Protein AF-A0A8S2FDU6-F1 (afdb_monomer_lite)

Sequence (170 aa):
DFEQAQKGWLKLIRKLEDAKKLSDEAKEKLTKSEPANRAIQSDSGVSDEQKRKVKETVETLKKESAAQESKFNQLNEDMNNARPEYEKNMTTVLNRTHEFEKNRLEFFKQMFQDYHDSLFRIKPENLEKASTDFKKALESHNSTKDIAWWNSTYGTGSSAGPKFEGTINT

Radius of gyration: 31.82 Å; chains: 1; bounding box: 69×30×93 Å

InterPro domains:
  IPR027267 AH/BAR domain superfamily [G3DSA:1.20.1270.60] (1-157)
  IPR027267 AH/BAR domain superfamily [SSF103657] (2-164)
  IPR031160 F-BAR domain [PS51741] (1-146)

Structure (mmCIF, N/CA/C/O backbone):
data_AF-A0A8S2FDU6-F1
#
_entry.id   AF-A0A8S2FDU6-F1
#
loop_
_atom_site.group_PDB
_atom_site.id
_atom_site.type_symbol
_atom_site.label_atom_id
_atom_site.label_alt_id
_atom_site.label_comp_id
_atom_site.label_asym_id
_atom_site.label_entity_id
_atom_site.label_seq_id
_atom_site.pdbx_PDB_ins_code
_atom_site.Cartn_x
_atom_site.Cartn_y
_atom_site.Cartn_z
_atom_site.occupancy
_atom_site.B_iso_or_equiv
_atom_site.auth_seq_id
_atom_site.auth_comp_id
_atom_site.auth_asym_id
_atom_site.auth_atom_id
_atom_site.pdbx_PDB_model_num
ATOM 1 N N . ASP A 1 1 ? -5.059 -4.855 -15.011 1.00 92.06 1 ASP A N 1
ATOM 2 C CA . ASP A 1 1 ? -4.199 -5.722 -14.168 1.00 92.06 1 ASP A CA 1
ATOM 3 C C . ASP A 1 1 ? -3.870 -5.119 -12.817 1.00 92.06 1 ASP A C 1
ATOM 5 O O . ASP A 1 1 ? -4.233 -5.737 -11.826 1.00 92.06 1 ASP A O 1
ATOM 9 N N . PHE A 1 2 ? -3.292 -3.913 -12.738 1.00 94.50 2 PHE A N 1
ATOM 10 C CA . PHE A 1 2 ? -3.068 -3.246 -11.444 1.00 94.50 2 PHE A CA 1
ATOM 11 C C . PHE A 1 2 ? -4.352 -3.092 -10.623 1.00 94.50 2 PHE A C 1
ATOM 13 O O . PHE A 1 2 ? -4.378 -3.483 -9.464 1.00 94.50 2 PHE A O 1
ATOM 20 N N . GLU A 1 3 ? -5.447 -2.627 -11.237 1.00 95.88 3 GLU A N 1
ATOM 21 C CA . GLU A 1 3 ? -6.762 -2.550 -10.579 1.00 95.88 3 GLU A CA 1
ATOM 22 C C . GLU A 1 3 ? -7.217 -3.883 -9.985 1.00 95.88 3 GLU A C 1
ATOM 24 O O . GLU A 1 3 ? -7.721 -3.920 -8.865 1.00 95.88 3 GLU A O 1
ATOM 29 N N . GLN A 1 4 ? -7.003 -4.984 -10.705 1.00 95.44 4 GLN A N 1
ATOM 30 C CA . GLN A 1 4 ? -7.388 -6.312 -10.246 1.00 95.44 4 GLN A CA 1
ATOM 31 C C . GLN A 1 4 ? -6.481 -6.797 -9.105 1.00 95.44 4 GLN A C 1
ATOM 33 O O . GLN A 1 4 ? -6.993 -7.328 -8.121 1.00 95.44 4 GLN A O 1
ATOM 38 N N . ALA A 1 5 ? -5.168 -6.562 -9.202 1.00 93.75 5 ALA A N 1
ATOM 39 C CA . ALA A 1 5 ? -4.183 -6.917 -8.179 1.00 93.75 5 ALA A CA 1
ATOM 40 C C . ALA A 1 5 ? -4.412 -6.168 -6.851 1.00 93.75 5 ALA A C 1
ATOM 42 O O . ALA A 1 5 ? -4.222 -6.743 -5.781 1.00 93.75 5 ALA A O 1
ATOM 43 N N . GLN A 1 6 ? -4.889 -4.918 -6.904 1.00 95.44 6 GLN A N 1
ATOM 44 C CA . GLN A 1 6 ? -5.171 -4.113 -5.709 1.00 95.44 6 GLN A CA 1
ATOM 45 C C . GLN A 1 6 ? -6.619 -4.194 -5.203 1.00 95.44 6 GLN A C 1
ATOM 47 O O . GLN A 1 6 ? -6.911 -3.730 -4.101 1.00 95.44 6 GLN A O 1
ATOM 52 N N . LYS A 1 7 ? -7.553 -4.784 -5.961 1.00 95.25 7 LYS A N 1
ATOM 53 C CA . LYS A 1 7 ? -8.994 -4.770 -5.640 1.00 95.25 7 LYS A CA 1
ATOM 54 C C . LYS A 1 7 ? -9.314 -5.317 -4.247 1.00 95.25 7 LYS A C 1
ATOM 56 O O . LYS A 1 7 ? -10.112 -4.725 -3.519 1.00 95.25 7 LYS A O 1
ATOM 61 N N . GLY A 1 8 ? -8.718 -6.457 -3.889 1.00 93.69 8 GLY A N 1
ATOM 62 C CA . GLY A 1 8 ? -8.917 -7.091 -2.580 1.00 93.69 8 GLY A CA 1
ATOM 63 C C . GLY A 1 8 ? -8.376 -6.229 -1.440 1.00 93.69 8 GLY A C 1
ATOM 64 O O . GLY A 1 8 ? -9.073 -6.005 -0.452 1.00 93.69 8 GLY A O 1
ATOM 65 N N . TRP A 1 9 ? -7.182 -5.672 -1.639 1.00 95.69 9 TRP A N 1
ATOM 66 C CA . TRP A 1 9 ? -6.516 -4.774 -0.700 1.00 95.69 9 TRP A CA 1
ATOM 67 C C . TRP A 1 9 ? -7.327 -3.501 -0.432 1.00 95.69 9 TRP A C 1
ATOM 69 O O . TRP A 1 9 ? -7.637 -3.192 0.715 1.00 95.69 9 TRP A O 1
ATOM 79 N N . LEU A 1 10 ? -7.794 -2.822 -1.486 1.00 95.25 10 LEU A N 1
ATOM 80 C CA . LEU A 1 10 ? -8.637 -1.625 -1.362 1.00 95.25 10 LEU A CA 1
ATOM 81 C C . LEU A 1 10 ? -9.955 -1.904 -0.627 1.00 95.25 10 LEU A C 1
ATOM 83 O O . LEU A 1 10 ? -10.458 -1.049 0.101 1.00 95.25 10 LEU A O 1
ATOM 87 N N . LYS A 1 11 ? -10.531 -3.100 -0.798 1.00 96.06 11 LYS A N 1
ATOM 88 C CA . LYS A 1 11 ? -11.741 -3.498 -0.068 1.00 96.06 11 LYS A CA 1
ATOM 89 C C . LYS A 1 11 ? -11.472 -3.667 1.430 1.00 96.06 11 LYS A C 1
ATOM 91 O O . LYS A 1 11 ? -12.347 -3.331 2.224 1.00 96.06 11 LYS A O 1
ATOM 96 N N . LEU A 1 12 ? -10.306 -4.193 1.810 1.00 94.50 12 LEU A N 1
ATOM 97 C CA . LEU A 1 12 ? -9.900 -4.312 3.213 1.00 94.50 12 LEU A CA 1
ATOM 98 C C . LEU A 1 12 ? -9.615 -2.942 3.833 1.00 94.50 12 LEU A C 1
ATOM 100 O O . LEU A 1 12 ? -10.130 -2.678 4.914 1.00 94.50 12 LEU A O 1
ATOM 104 N N . ILE A 1 13 ? -8.914 -2.055 3.117 1.00 94.81 13 ILE A N 1
ATOM 105 C CA . ILE A 1 13 ? -8.663 -0.674 3.566 1.00 94.81 13 ILE A CA 1
ATOM 106 C C . ILE A 1 13 ? -9.976 0.035 3.903 1.00 94.81 13 ILE A C 1
ATOM 108 O O . ILE A 1 13 ? -10.134 0.510 5.021 1.00 94.81 13 ILE A O 1
ATOM 112 N N . ARG A 1 14 ? -10.956 0.028 2.989 1.00 96.06 14 ARG A N 1
ATOM 113 C CA . ARG A 1 14 ? -12.251 0.693 3.225 1.00 96.06 14 ARG A CA 1
ATOM 114 C C . ARG A 1 14 ? -12.966 0.154 4.464 1.00 96.06 14 ARG A C 1
ATOM 116 O O . ARG A 1 14 ? -13.487 0.917 5.265 1.00 96.06 14 ARG A O 1
ATOM 123 N N . LYS A 1 15 ? -12.958 -1.171 4.655 1.00 96.38 15 LYS A N 1
ATOM 124 C CA . LYS A 1 15 ? -13.544 -1.793 5.853 1.00 96.38 15 LYS A CA 1
ATOM 125 C C . LYS A 1 15 ? -12.826 -1.372 7.133 1.00 96.38 15 LYS A C 1
ATOM 127 O O . LYS A 1 15 ? -13.484 -1.188 8.153 1.00 96.38 15 LYS A O 1
ATOM 132 N N . LEU A 1 16 ? -11.498 -1.277 7.092 1.00 96.12 16 LEU A N 1
ATOM 133 C CA . LEU A 1 16 ? -10.693 -0.853 8.230 1.00 96.12 16 LEU A CA 1
ATOM 134 C C . LEU A 1 16 ? -10.954 0.616 8.577 1.00 96.12 16 LEU A C 1
ATOM 136 O O . LEU A 1 16 ? -11.122 0.933 9.749 1.00 96.12 16 LEU A O 1
ATOM 140 N N . GLU A 1 17 ? -11.036 1.491 7.573 1.00 95.44 17 GLU A N 1
ATOM 141 C CA . GLU A 1 17 ? -11.378 2.910 7.738 1.00 95.44 17 GLU A CA 1
ATOM 142 C C . GLU A 1 17 ? -12.768 3.083 8.366 1.00 95.44 17 GLU A C 1
ATOM 144 O O . GLU A 1 17 ? -12.914 3.815 9.347 1.00 95.44 17 GLU A O 1
ATOM 149 N N . ASP A 1 18 ? -13.767 2.344 7.873 1.00 96.75 18 ASP A N 1
ATOM 150 C CA . ASP A 1 18 ? -15.115 2.337 8.448 1.00 96.75 18 ASP A CA 1
ATOM 151 C C . ASP A 1 18 ? -15.107 1.845 9.905 1.00 96.75 18 ASP A C 1
ATOM 153 O O . ASP A 1 18 ? -15.745 2.439 10.776 1.00 96.75 18 ASP A O 1
ATOM 157 N N . ALA A 1 19 ? -14.373 0.767 10.200 1.00 96.12 19 ALA A N 1
ATOM 158 C CA . ALA A 1 19 ? -14.271 0.227 11.555 1.00 96.12 19 ALA A CA 1
ATOM 159 C C . ALA A 1 19 ? -13.532 1.173 12.511 1.00 96.12 19 ALA A C 1
ATOM 161 O O . ALA A 1 19 ? -13.941 1.304 13.664 1.00 96.12 19 ALA A O 1
ATOM 162 N N . LYS A 1 20 ? -12.492 1.866 12.031 1.00 96.25 20 LYS A N 1
ATOM 163 C CA . LYS A 1 20 ? -11.776 2.895 12.793 1.00 96.25 20 LYS A CA 1
ATOM 164 C C . LYS A 1 20 ? -12.726 4.021 13.180 1.00 96.25 20 LYS A C 1
ATOM 166 O O . LYS A 1 20 ? -12.846 4.334 14.358 1.00 96.25 20 LYS A O 1
ATOM 171 N N . LYS A 1 21 ? -13.472 4.549 12.205 1.00 96.94 21 LYS A N 1
ATOM 172 C CA . LYS A 1 21 ? -14.465 5.601 12.437 1.00 96.94 21 LYS A CA 1
ATOM 173 C C . LYS A 1 21 ? -15.505 5.185 13.482 1.00 96.94 21 LYS A C 1
ATOM 175 O O . LYS A 1 21 ? -15.767 5.940 14.410 1.00 96.94 21 LYS A O 1
ATOM 180 N N . LEU A 1 22 ? -16.070 3.982 13.361 1.00 96.94 22 LEU A N 1
ATOM 181 C CA . LEU A 1 22 ? -17.055 3.472 14.324 1.00 96.94 22 LEU A CA 1
ATOM 182 C C . LEU A 1 22 ? -16.465 3.276 15.727 1.00 96.94 22 LEU A C 1
ATOM 184 O O . LEU A 1 22 ? -17.137 3.557 16.718 1.00 96.94 22 LEU A O 1
ATOM 188 N N . SER A 1 23 ? -15.219 2.804 15.818 1.00 96.94 23 SER A N 1
ATOM 189 C CA . SER A 1 23 ? -14.490 2.698 17.084 1.00 96.94 23 SER A CA 1
ATOM 190 C C . SER A 1 23 ? -14.299 4.075 17.728 1.00 96.94 23 SER A C 1
ATOM 192 O O . SER A 1 23 ? -14.601 4.241 18.909 1.00 96.94 23 SER A O 1
ATOM 194 N N . ASP A 1 24 ? -13.856 5.070 16.959 1.00 95.38 24 ASP A N 1
ATOM 195 C CA . ASP A 1 24 ? -13.628 6.433 17.449 1.00 95.38 24 ASP A CA 1
ATOM 196 C C . ASP A 1 24 ? -14.941 7.096 17.906 1.00 95.38 24 ASP A C 1
ATOM 198 O O . ASP A 1 24 ? -15.004 7.655 19.002 1.00 95.38 24 ASP A O 1
ATOM 202 N N . GLU A 1 25 ? -16.025 6.948 17.138 1.00 97.31 25 GLU A N 1
ATOM 203 C CA . GLU A 1 25 ? -17.360 7.437 17.512 1.00 97.31 25 GLU A CA 1
ATOM 204 C C . GLU A 1 25 ? -17.887 6.778 18.799 1.00 97.31 25 GLU A C 1
ATOM 206 O O . GLU A 1 25 ? -18.490 7.447 19.645 1.00 97.31 25 GLU A O 1
ATOM 211 N N . ALA A 1 26 ? -17.678 5.469 18.974 1.00 96.25 26 ALA A N 1
ATOM 212 C CA . ALA A 1 26 ? -18.099 4.753 20.177 1.00 96.25 26 ALA A CA 1
ATOM 213 C C . ALA A 1 26 ? -17.300 5.199 21.414 1.00 96.25 26 ALA A C 1
ATOM 215 O O . ALA A 1 26 ? -17.890 5.432 22.475 1.00 96.25 26 ALA A O 1
ATOM 216 N N . LYS A 1 27 ? -15.982 5.394 21.263 1.00 95.88 27 LYS A N 1
ATOM 217 C CA . LYS A 1 27 ? -15.112 5.949 22.309 1.00 95.88 27 LYS A CA 1
ATOM 218 C C . LYS A 1 27 ? -15.547 7.361 22.694 1.00 95.88 27 LYS A C 1
ATOM 220 O O . LYS A 1 27 ? -15.730 7.637 23.876 1.00 95.88 27 LYS A O 1
ATOM 225 N N . GLU A 1 28 ? -15.813 8.229 21.719 1.00 96.44 28 GLU A N 1
ATOM 226 C CA . GLU A 1 28 ? -16.260 9.603 21.970 1.00 96.44 28 GLU A CA 1
ATOM 227 C C . GLU A 1 28 ? -17.601 9.648 22.724 1.00 96.44 28 GLU A C 1
ATOM 229 O O . GLU A 1 28 ? -17.746 10.392 23.700 1.00 96.44 28 GLU A O 1
ATOM 234 N N . LYS A 1 29 ? -18.584 8.828 22.319 1.00 95.75 29 LYS A N 1
ATOM 235 C CA . LYS A 1 29 ? -19.871 8.703 23.030 1.00 95.75 29 LYS A CA 1
ATOM 236 C C . LYS A 1 29 ? -19.674 8.254 24.475 1.00 95.75 29 LYS A C 1
ATOM 238 O O . LYS A 1 29 ? -20.278 8.835 25.380 1.00 95.75 29 LYS A O 1
ATOM 243 N N . LEU A 1 30 ? -18.826 7.248 24.697 1.00 95.19 30 LEU A N 1
ATOM 244 C CA . LEU A 1 30 ? -18.513 6.761 26.034 1.00 95.19 30 LEU A CA 1
ATOM 245 C C . LEU A 1 30 ? -17.887 7.875 26.883 1.00 95.19 30 LEU A C 1
ATOM 247 O O . LEU A 1 30 ? -18.431 8.192 27.942 1.00 95.19 30 LEU A O 1
ATOM 251 N N . THR A 1 31 ? -16.836 8.533 26.389 1.00 95.38 31 THR A N 1
ATOM 252 C CA . THR A 1 31 ? -16.152 9.637 27.080 1.00 95.38 31 THR A CA 1
ATOM 253 C C . THR A 1 31 ? -17.107 10.772 27.449 1.00 95.38 31 THR A C 1
ATOM 255 O O . THR A 1 31 ? -17.020 11.301 28.554 1.00 95.38 31 THR A O 1
ATOM 258 N N . LYS A 1 32 ? -18.062 11.126 26.579 1.00 94.38 32 LYS A N 1
ATOM 259 C CA . LYS A 1 32 ? -19.081 12.150 26.880 1.00 94.38 32 LYS A CA 1
ATOM 260 C C . LYS A 1 32 ? -20.095 11.701 27.938 1.00 94.38 32 LYS A C 1
ATOM 262 O O . LYS A 1 32 ? -20.583 12.527 28.706 1.00 94.38 32 LYS A O 1
ATOM 267 N N . SER A 1 33 ? -20.420 10.410 27.990 1.00 92.38 33 SER A N 1
ATOM 268 C CA . SER A 1 33 ? -21.412 9.863 28.927 1.00 92.38 33 SER A CA 1
ATOM 269 C C . SER A 1 33 ? -20.883 9.682 30.356 1.00 92.38 33 SER A C 1
ATOM 271 O O . SER A 1 33 ? -21.652 9.761 31.316 1.00 92.38 33 SER A O 1
ATOM 273 N N . GLU A 1 34 ? -19.574 9.475 30.529 1.00 91.69 34 GLU A N 1
ATOM 274 C CA . GLU A 1 34 ? -18.980 9.187 31.838 1.00 91.69 34 GLU A CA 1
ATOM 275 C C . GLU A 1 34 ? -19.081 10.349 32.846 1.00 91.69 34 GLU A C 1
ATOM 277 O O . GLU A 1 34 ? -19.483 10.087 33.986 1.00 91.69 34 GLU A O 1
ATOM 282 N N . PRO A 1 35 ? -18.793 11.620 32.489 1.00 93.19 35 PRO A N 1
ATOM 283 C CA . PRO A 1 35 ? -18.996 12.755 33.389 1.00 93.19 35 PRO A CA 1
ATOM 284 C C . PRO A 1 35 ? -20.464 12.945 33.781 1.00 93.19 35 PRO A C 1
ATOM 286 O O . PRO A 1 35 ? -20.758 13.166 34.954 1.00 93.19 35 PRO A O 1
ATOM 289 N N . ALA A 1 36 ? -21.388 12.799 32.823 1.00 89.75 36 ALA A N 1
ATOM 290 C CA . ALA A 1 36 ? -22.825 12.908 33.074 1.00 89.75 36 ALA A CA 1
ATOM 291 C C . ALA A 1 36 ? -23.315 11.817 34.039 1.00 89.75 36 ALA A C 1
ATOM 293 O O . ALA A 1 36 ? -24.076 12.100 34.963 1.00 89.75 36 ALA A O 1
ATOM 294 N N . ASN A 1 37 ? -22.822 10.585 33.882 1.00 92.12 37 ASN A N 1
ATOM 295 C CA . ASN A 1 37 ? -23.100 9.510 34.825 1.00 92.12 37 ASN A CA 1
ATOM 296 C C . ASN A 1 37 ? -22.564 9.844 36.222 1.00 92.12 37 ASN A C 1
ATOM 298 O O . ASN A 1 37 ? -23.320 9.756 37.181 1.00 92.12 37 ASN A O 1
ATOM 302 N N . ARG A 1 38 ? -21.303 10.288 36.354 1.00 93.00 38 ARG A N 1
ATOM 303 C CA . ARG A 1 38 ? -20.729 10.675 37.660 1.00 93.00 38 ARG A CA 1
ATOM 304 C C . ARG A 1 38 ? -21.572 11.743 38.360 1.00 93.00 38 ARG A C 1
ATOM 306 O O . ARG A 1 38 ? -21.874 11.573 39.536 1.00 93.00 38 ARG A O 1
ATOM 313 N N . ALA A 1 39 ? -21.991 12.777 37.628 1.00 92.56 39 ALA A N 1
ATOM 314 C CA . ALA A 1 39 ? -22.841 13.841 38.156 1.00 92.56 39 ALA A CA 1
ATOM 315 C C . ALA A 1 39 ? -24.187 13.302 38.674 1.00 92.56 39 ALA A C 1
ATOM 317 O O . ALA A 1 39 ? -24.557 13.571 39.815 1.00 92.56 39 ALA A O 1
ATOM 318 N N . ILE A 1 40 ? -24.874 12.470 37.882 1.00 91.19 40 ILE A N 1
ATOM 319 C CA . ILE A 1 40 ? -26.165 11.872 38.257 1.00 91.19 40 ILE A CA 1
ATOM 320 C C . ILE A 1 40 ? -26.033 10.904 39.440 1.00 91.19 40 ILE A C 1
ATOM 322 O O . ILE A 1 40 ? -26.901 10.882 40.310 1.00 91.19 40 ILE A O 1
ATOM 326 N N . GLN A 1 41 ? -24.948 10.127 39.521 1.00 92.56 41 GLN A N 1
ATOM 327 C CA . GLN A 1 41 ? -24.720 9.240 40.667 1.00 92.56 41 GLN A CA 1
ATOM 328 C C . GLN A 1 41 ? -24.500 10.026 41.971 1.00 92.56 41 GLN A C 1
ATOM 330 O O . GLN A 1 41 ? -24.930 9.570 43.031 1.00 92.56 41 GLN A O 1
ATOM 335 N N . SER A 1 42 ? -23.856 11.198 41.901 1.00 91.56 42 SER A N 1
ATOM 336 C CA . SER A 1 42 ? -23.579 12.049 43.067 1.00 91.56 42 SER A CA 1
ATOM 337 C C . SER A 1 42 ? -24.753 12.922 43.524 1.00 91.56 42 SER A C 1
ATOM 339 O O . SER A 1 42 ? -24.699 13.471 44.622 1.00 91.56 42 SER A O 1
ATOM 341 N N . ASP A 1 43 ? -25.805 13.056 42.716 1.00 90.94 43 ASP A N 1
ATOM 342 C CA . ASP A 1 43 ? -26.948 13.917 43.023 1.00 90.94 43 ASP A CA 1
ATOM 343 C C . ASP A 1 43 ? -27.943 13.210 43.962 1.00 90.94 43 ASP A C 1
ATOM 345 O O . ASP A 1 43 ? -28.506 12.160 43.636 1.00 90.94 43 ASP A O 1
ATOM 349 N N . SER A 1 44 ? -28.165 13.764 45.156 1.00 89.19 44 SER A N 1
ATOM 350 C CA . SER A 1 44 ? -29.127 13.241 46.135 1.00 89.19 44 SER A CA 1
ATOM 351 C C . SER A 1 44 ? -30.587 13.546 45.779 1.00 89.19 44 SER A C 1
ATOM 353 O O . SER A 1 44 ? -31.478 12.906 46.333 1.00 89.19 44 SER A O 1
ATOM 355 N N . GLY A 1 45 ? -30.844 14.476 44.851 1.00 90.44 45 GLY A N 1
ATOM 356 C CA . GLY A 1 45 ? -32.181 14.841 44.374 1.00 90.44 45 GLY A CA 1
ATOM 357 C C . GLY A 1 45 ? -32.721 13.958 43.243 1.00 90.44 45 GLY A C 1
ATOM 358 O O . GLY A 1 45 ? -33.884 14.096 42.864 1.00 90.44 45 GLY A O 1
ATOM 359 N N . VAL A 1 46 ? -31.905 13.050 42.700 1.00 90.38 46 VAL A N 1
ATOM 360 C CA . VAL A 1 46 ? -32.275 12.160 41.587 1.00 90.38 46 VAL A CA 1
ATOM 361 C C . VAL A 1 46 ? -32.707 10.791 42.106 1.00 90.38 46 VAL A C 1
ATOM 363 O O . VAL A 1 46 ? -32.056 10.214 42.978 1.00 90.38 46 VAL A O 1
ATOM 366 N N . SER A 1 47 ? -33.783 10.243 41.531 1.00 93.38 47 SER A N 1
ATOM 367 C CA . SER A 1 47 ? -34.302 8.925 41.916 1.00 93.38 47 SER A CA 1
ATOM 368 C C . SER A 1 47 ? -33.326 7.787 41.595 1.00 93.38 47 SER A C 1
ATOM 370 O O . SER A 1 47 ? -32.596 7.827 40.600 1.00 93.38 47 SER A O 1
ATOM 372 N N . ASP A 1 48 ? -33.367 6.721 42.395 1.00 91.69 48 ASP A N 1
ATOM 373 C CA . ASP A 1 48 ? -32.534 5.530 42.183 1.00 91.69 48 ASP A CA 1
ATOM 374 C C . ASP A 1 48 ? -32.786 4.869 40.821 1.00 91.69 48 ASP A C 1
ATOM 376 O O . ASP A 1 48 ? -31.857 4.365 40.191 1.00 91.69 48 ASP A O 1
ATOM 380 N N . GLU A 1 49 ? -34.020 4.938 40.316 1.00 92.75 49 GLU A N 1
ATOM 381 C CA . GLU A 1 49 ? -34.375 4.435 38.986 1.00 92.75 49 GLU A CA 1
ATOM 382 C C . GLU A 1 49 ? -33.671 5.223 37.870 1.00 92.75 49 GLU A C 1
ATOM 384 O O . GLU A 1 49 ? -33.112 4.644 36.936 1.00 92.75 49 GLU A O 1
ATOM 389 N N . GLN A 1 50 ? -33.610 6.553 37.981 1.00 91.38 50 GLN A N 1
ATOM 390 C CA . GLN A 1 50 ? -32.870 7.387 37.029 1.00 91.38 50 GLN A CA 1
ATOM 391 C C . GLN A 1 50 ? -31.361 7.122 37.102 1.00 91.38 50 GLN A C 1
ATOM 393 O O . GLN A 1 50 ? -30.711 6.998 36.060 1.00 91.38 50 GLN A O 1
ATOM 398 N N . LYS A 1 51 ? -30.806 6.974 38.313 1.00 93.19 51 LYS A N 1
ATOM 399 C CA . LYS A 1 51 ? -29.393 6.608 38.511 1.00 93.19 51 LYS A CA 1
ATOM 400 C C . LYS A 1 51 ? -29.070 5.262 37.877 1.00 93.19 51 LYS A C 1
ATOM 402 O O . LYS A 1 51 ? -28.054 5.138 37.187 1.00 93.19 51 LYS A O 1
ATOM 407 N N . ARG A 1 52 ? -29.941 4.269 38.066 1.00 94.19 52 ARG A N 1
ATOM 408 C CA . ARG A 1 52 ? -29.806 2.937 37.474 1.00 94.19 52 ARG A CA 1
ATOM 409 C C . ARG A 1 52 ? -29.840 2.995 35.949 1.00 94.19 52 ARG A C 1
ATOM 411 O O . ARG A 1 52 ? -28.930 2.474 35.309 1.00 94.19 52 ARG A O 1
ATOM 418 N N . LYS A 1 53 ? -30.814 3.697 35.367 1.00 94.38 53 LYS A N 1
ATOM 419 C CA . LYS A 1 53 ? -30.967 3.825 33.910 1.00 94.38 53 LYS A CA 1
ATOM 420 C C . LYS A 1 53 ? -29.740 4.441 33.231 1.00 94.38 53 LYS A C 1
ATOM 422 O O . LYS A 1 53 ? -29.297 3.966 32.183 1.00 94.38 53 LYS A O 1
ATOM 427 N N . VAL A 1 54 ? -29.163 5.491 33.819 1.00 93.25 54 VAL A N 1
ATOM 428 C CA . VAL A 1 54 ? -27.952 6.133 33.274 1.00 93.25 54 VAL A CA 1
ATOM 429 C C . VAL A 1 54 ? -26.743 5.207 33.398 1.00 93.25 54 VAL A C 1
ATOM 431 O O . VAL A 1 54 ? -25.974 5.080 32.445 1.00 93.25 54 VAL A O 1
ATOM 434 N N . LYS A 1 55 ? -26.610 4.492 34.520 1.00 94.12 55 LYS A N 1
ATOM 435 C CA . LYS A 1 55 ? -25.556 3.489 34.704 1.00 94.12 55 LYS A CA 1
ATOM 436 C C . LYS A 1 55 ? -25.641 2.366 33.660 1.00 94.12 55 LYS A C 1
ATOM 438 O O . LYS A 1 55 ? -24.634 2.074 33.021 1.00 94.12 55 LYS A O 1
ATOM 443 N N . GLU A 1 56 ? -26.826 1.799 33.432 1.00 95.56 56 GLU A N 1
ATOM 444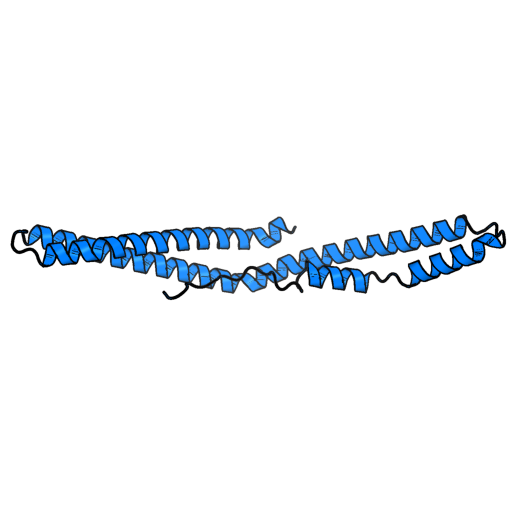 C CA . GLU A 1 56 ? -27.064 0.763 32.409 1.00 95.56 56 GLU A CA 1
ATOM 445 C C . GLU A 1 56 ? -26.753 1.275 30.988 1.00 95.56 56 GLU A C 1
ATOM 447 O O . GLU A 1 56 ? -26.184 0.555 30.162 1.00 95.56 56 GLU A O 1
ATOM 452 N N . THR A 1 57 ? -27.050 2.551 30.716 1.00 95.00 57 THR A N 1
ATOM 453 C CA . THR A 1 57 ? -26.698 3.207 29.446 1.00 95.00 57 THR A CA 1
ATOM 454 C C . THR A 1 57 ? -25.180 3.274 29.257 1.00 95.00 57 THR A C 1
ATOM 456 O O . THR A 1 57 ? -24.671 2.874 28.211 1.00 95.00 57 THR A O 1
ATOM 459 N N . VAL A 1 58 ? -24.431 3.719 30.273 1.00 96.06 58 VAL A N 1
ATOM 460 C CA . VAL A 1 58 ? -22.959 3.784 30.208 1.00 96.06 58 VAL A CA 1
ATOM 461 C C . VAL A 1 58 ? -22.339 2.392 30.089 1.00 96.06 58 VAL A C 1
ATOM 463 O O . VAL A 1 58 ? -21.406 2.205 29.313 1.00 96.06 58 VAL A O 1
ATOM 466 N N . GLU A 1 59 ? -22.854 1.392 30.804 1.00 96.31 59 GLU A N 1
ATOM 467 C CA . GLU A 1 59 ? -22.394 0.003 30.666 1.00 96.31 59 GLU A CA 1
ATOM 468 C C . GLU A 1 59 ? -22.625 -0.547 29.252 1.00 96.31 59 GLU A C 1
ATOM 470 O O . GLU A 1 59 ? -21.775 -1.266 28.720 1.00 96.31 59 GLU A O 1
ATOM 475 N N . THR A 1 60 ? -23.733 -0.169 28.613 1.00 96.88 60 THR A N 1
ATOM 476 C CA . THR A 1 60 ? -24.012 -0.512 27.212 1.00 96.88 60 THR A CA 1
ATOM 477 C C . THR A 1 60 ? -23.007 0.150 26.267 1.00 96.88 60 THR A C 1
ATOM 479 O O . THR A 1 60 ? -22.411 -0.543 25.443 1.00 96.88 60 THR A O 1
ATOM 482 N N . LEU A 1 61 ? -22.733 1.450 26.439 1.00 96.44 61 LEU A N 1
ATOM 483 C CA . LEU A 1 61 ? -21.730 2.176 25.646 1.00 96.44 61 LEU A CA 1
ATOM 484 C C . LEU A 1 61 ? -20.315 1.603 25.825 1.00 96.44 61 LEU A C 1
ATOM 486 O O . LEU A 1 61 ? -19.553 1.536 24.864 1.00 96.44 61 LEU A O 1
ATOM 490 N N . LYS A 1 62 ? -19.963 1.121 27.026 1.00 97.25 62 LYS A N 1
ATOM 491 C CA . LYS A 1 62 ? -18.688 0.421 27.270 1.00 97.25 62 LYS A CA 1
ATOM 492 C C . LYS A 1 62 ? -18.575 -0.867 26.463 1.00 97.25 62 LYS A C 1
ATOM 494 O O . LYS A 1 62 ? -17.542 -1.104 25.840 1.00 97.25 62 LYS A O 1
ATOM 499 N N . LYS A 1 63 ? -19.630 -1.690 26.456 1.00 97.56 63 LYS A N 1
ATOM 500 C CA . LYS A 1 63 ? -19.666 -2.928 25.661 1.00 97.56 63 LYS A CA 1
ATOM 501 C C . LYS A 1 63 ? -19.593 -2.632 24.163 1.00 97.56 63 LYS A C 1
ATOM 503 O O . LYS A 1 63 ? -18.858 -3.312 23.455 1.00 97.56 63 LYS A O 1
ATOM 508 N N . GLU A 1 64 ? -20.312 -1.611 23.696 1.00 97.38 64 GLU A N 1
ATOM 509 C CA . GLU A 1 64 ? -20.273 -1.168 22.299 1.00 97.38 64 GLU A CA 1
ATOM 510 C C . GLU A 1 64 ? -18.868 -0.700 21.897 1.00 97.38 64 GLU A C 1
ATOM 512 O O . GLU A 1 64 ? -18.332 -1.182 20.900 1.00 97.38 64 GLU A O 1
ATOM 517 N N . SER A 1 65 ? -18.239 0.166 22.700 1.00 97.69 65 SER A N 1
ATOM 518 C CA . SER A 1 65 ? -16.874 0.650 22.462 1.00 97.69 65 SER A CA 1
ATOM 519 C C . SER A 1 65 ? -15.871 -0.500 22.370 1.00 97.69 65 SER A C 1
ATOM 521 O O . SER A 1 65 ? -15.096 -0.557 21.417 1.00 97.69 65 SER A O 1
ATOM 523 N N . ALA A 1 66 ? -15.911 -1.448 23.313 1.00 97.19 66 ALA A N 1
ATOM 524 C CA . ALA A 1 66 ? -15.023 -2.611 23.298 1.00 97.19 66 ALA A CA 1
ATOM 525 C C . ALA A 1 66 ? -15.258 -3.511 22.070 1.00 97.19 66 ALA A C 1
ATOM 527 O O . ALA A 1 66 ? -14.308 -4.025 21.479 1.00 97.19 66 ALA A O 1
ATOM 528 N N . ALA A 1 67 ? -16.516 -3.683 21.653 1.00 98.00 67 ALA A N 1
ATOM 529 C CA . ALA A 1 67 ? -16.856 -4.472 20.473 1.00 98.00 67 ALA A CA 1
ATOM 530 C C . ALA A 1 67 ? -16.348 -3.827 19.171 1.00 98.00 67 ALA A C 1
ATOM 532 O O . ALA A 1 67 ? -15.796 -4.530 18.321 1.00 98.00 67 ALA A O 1
ATOM 533 N N . GLN A 1 68 ? -16.498 -2.505 19.008 1.00 97.38 68 GLN A N 1
ATOM 534 C CA . GLN A 1 68 ? -15.987 -1.805 17.821 1.00 97.38 68 GLN A CA 1
ATOM 535 C C . GLN A 1 68 ? -14.457 -1.797 17.777 1.00 97.38 68 GLN A C 1
ATOM 537 O O . GLN A 1 68 ? -13.879 -2.025 16.716 1.00 97.38 68 GLN A O 1
ATOM 542 N N . GLU A 1 69 ? -13.799 -1.614 18.922 1.00 96.31 69 GLU A N 1
ATOM 543 C CA . GLU A 1 69 ? -12.340 -1.678 19.025 1.00 96.31 69 GLU A CA 1
ATOM 544 C C . GLU A 1 69 ? -11.802 -3.074 18.680 1.00 96.31 69 GLU A C 1
ATOM 546 O O . GLU A 1 69 ? -10.872 -3.203 17.884 1.00 96.31 69 GLU A O 1
ATOM 551 N N . SER A 1 70 ? -12.435 -4.137 19.190 1.00 97.44 70 SER A N 1
ATOM 552 C CA . SER A 1 70 ? -12.083 -5.516 18.831 1.00 97.44 70 SER A CA 1
ATOM 553 C C . SER A 1 70 ? -12.244 -5.778 17.329 1.00 97.44 70 SER A C 1
ATOM 555 O O . SER A 1 70 ? -11.352 -6.353 16.705 1.00 97.44 70 SER A O 1
ATOM 557 N N . LYS A 1 71 ? -13.339 -5.304 16.721 1.00 96.75 71 LYS A N 1
ATOM 558 C CA . LYS A 1 71 ? -13.573 -5.430 15.276 1.00 96.75 71 LYS A CA 1
ATOM 559 C C . LYS A 1 71 ? -12.530 -4.676 14.449 1.00 96.75 71 LYS A C 1
ATOM 561 O O . LYS A 1 71 ? -12.072 -5.194 13.431 1.00 96.75 71 LYS A O 1
ATOM 566 N N . PHE A 1 72 ? -12.171 -3.464 14.864 1.00 96.50 72 PHE A N 1
ATOM 567 C CA . PHE A 1 72 ? -11.125 -2.677 14.219 1.00 96.50 72 PHE A CA 1
ATOM 568 C C . PHE A 1 72 ? -9.768 -3.399 14.283 1.00 96.50 72 PHE A C 1
ATOM 570 O O . PHE A 1 72 ? -9.116 -3.556 13.251 1.00 96.50 72 PHE A O 1
ATOM 577 N N . ASN A 1 73 ? -9.391 -3.925 15.453 1.00 95.81 73 ASN A N 1
ATOM 578 C CA . ASN A 1 73 ? -8.142 -4.671 15.627 1.00 95.81 73 ASN A CA 1
ATOM 579 C C . ASN A 1 73 ? -8.101 -5.944 14.771 1.00 95.81 73 ASN A C 1
ATOM 581 O O . ASN A 1 73 ? -7.098 -6.186 14.103 1.00 95.81 73 ASN A O 1
ATOM 585 N N . GLN A 1 74 ? -9.202 -6.700 14.701 1.00 96.56 74 GLN A N 1
ATOM 586 C CA . GLN A 1 74 ? -9.295 -7.875 13.829 1.00 96.56 74 GLN A CA 1
ATOM 587 C C . GLN A 1 74 ? -9.080 -7.511 12.354 1.00 96.56 74 GLN A C 1
ATOM 589 O O . GLN A 1 74 ? -8.316 -8.169 11.654 1.00 96.56 74 GLN A O 1
ATOM 594 N N . LEU A 1 75 ? -9.720 -6.443 11.868 1.00 95.25 75 LEU A N 1
ATOM 595 C CA . LEU A 1 75 ? -9.538 -5.993 10.484 1.00 95.25 75 LEU A CA 1
ATOM 596 C C . LEU A 1 75 ? -8.110 -5.505 10.217 1.00 95.25 75 LEU A C 1
ATOM 598 O O . LEU A 1 75 ? -7.610 -5.655 9.102 1.00 95.25 75 LEU A O 1
ATOM 602 N N . ASN A 1 76 ? -7.453 -4.927 11.222 1.00 93.38 76 ASN A N 1
ATOM 603 C CA . ASN A 1 76 ? -6.062 -4.512 11.116 1.00 93.38 76 ASN A CA 1
ATOM 604 C C . ASN A 1 76 ? -5.125 -5.727 10.989 1.00 93.38 76 ASN A C 1
ATOM 606 O O . ASN A 1 76 ? -4.206 -5.719 10.170 1.00 93.38 76 ASN A O 1
ATOM 610 N N . GLU A 1 77 ? -5.382 -6.799 11.741 1.00 94.62 77 GLU A N 1
ATOM 611 C CA . GLU A 1 77 ? -4.672 -8.075 11.595 1.00 94.62 77 GLU A CA 1
ATOM 612 C C . GLU A 1 77 ? -4.929 -8.723 10.230 1.00 94.62 77 GLU A C 1
ATOM 614 O O . GLU A 1 77 ? -3.977 -9.103 9.547 1.00 94.62 77 GLU A O 1
ATOM 619 N N . ASP A 1 78 ? -6.186 -8.777 9.782 1.00 93.19 78 ASP A N 1
ATOM 620 C CA . ASP A 1 78 ? -6.551 -9.290 8.456 1.00 93.19 78 ASP A CA 1
ATOM 621 C C . ASP A 1 78 ? -5.815 -8.529 7.341 1.00 93.19 78 ASP A C 1
ATOM 623 O O . ASP A 1 78 ? -5.335 -9.129 6.375 1.00 93.19 78 ASP A O 1
ATOM 627 N N . MET A 1 79 ? -5.682 -7.205 7.481 1.00 92.75 79 MET A N 1
ATOM 628 C CA . MET A 1 79 ? -4.920 -6.374 6.553 1.00 92.75 79 MET A CA 1
ATOM 629 C C . MET A 1 79 ? -3.425 -6.716 6.588 1.00 92.75 79 MET A C 1
ATOM 631 O O . MET A 1 79 ? -2.821 -6.901 5.535 1.00 92.75 79 MET A O 1
ATOM 635 N N . ASN A 1 80 ? -2.818 -6.874 7.764 1.00 92.25 80 ASN A N 1
ATOM 636 C CA . ASN A 1 80 ? -1.414 -7.289 7.858 1.00 92.25 80 ASN A CA 1
ATOM 637 C C . ASN A 1 80 ? -1.173 -8.669 7.224 1.00 92.25 80 ASN A C 1
ATOM 639 O O . ASN A 1 80 ? -0.182 -8.852 6.516 1.00 92.25 80 ASN A O 1
ATOM 643 N N . ASN A 1 81 ? -2.109 -9.604 7.393 1.00 94.06 81 ASN A N 1
ATOM 644 C CA . ASN A 1 81 ? -2.039 -10.945 6.810 1.00 94.06 81 ASN A CA 1
ATOM 645 C C . ASN A 1 81 ? -2.218 -10.943 5.282 1.00 94.06 81 ASN A C 1
ATOM 647 O O . ASN A 1 81 ? -1.591 -11.736 4.583 1.00 94.06 81 ASN A O 1
ATOM 651 N N . ALA A 1 82 ? -3.049 -10.047 4.742 1.00 92.88 82 ALA A N 1
ATOM 652 C CA . ALA A 1 82 ? -3.277 -9.925 3.300 1.00 92.88 82 ALA A CA 1
ATOM 653 C C . ALA A 1 82 ? -2.159 -9.166 2.559 1.00 92.88 82 ALA A C 1
ATOM 655 O O . ALA A 1 82 ? -2.057 -9.256 1.330 1.00 92.88 82 ALA A O 1
ATOM 656 N N . ARG A 1 83 ? -1.320 -8.413 3.283 1.00 93.25 83 ARG A N 1
ATOM 657 C CA . ARG A 1 83 ? -0.303 -7.520 2.710 1.00 93.25 83 ARG A CA 1
ATOM 658 C C . ARG A 1 83 ? 0.712 -8.227 1.804 1.00 93.25 83 ARG A C 1
ATOM 660 O O . ARG A 1 83 ? 0.922 -7.723 0.700 1.00 93.25 83 ARG A O 1
ATOM 667 N N . PRO A 1 84 ? 1.309 -9.376 2.184 1.00 94.56 84 PRO A N 1
ATOM 668 C CA . PRO A 1 84 ? 2.319 -10.027 1.349 1.00 94.56 84 PRO A CA 1
ATOM 669 C C . PRO A 1 84 ? 1.771 -10.461 -0.015 1.00 94.56 84 PRO A C 1
ATOM 671 O O . PRO A 1 84 ? 2.436 -10.308 -1.037 1.00 94.56 84 PRO A O 1
ATOM 674 N N . GLU A 1 85 ? 0.534 -10.964 -0.049 1.00 93.31 85 GLU A N 1
ATOM 675 C CA . GLU A 1 85 ? -0.113 -11.397 -1.290 1.00 93.31 85 GLU A CA 1
ATOM 676 C C . GLU A 1 85 ? -0.471 -10.199 -2.184 1.00 93.31 85 GLU A C 1
ATOM 678 O O . GLU A 1 85 ? -0.290 -10.251 -3.401 1.00 93.31 85 GLU A O 1
ATOM 683 N N . TYR A 1 86 ? -0.914 -9.085 -1.593 1.00 95.50 86 TYR A N 1
ATOM 684 C CA . TYR A 1 86 ? -1.106 -7.829 -2.321 1.00 95.50 86 TYR A CA 1
ATOM 685 C C . TYR A 1 86 ? 0.205 -7.324 -2.950 1.00 95.50 86 TYR A C 1
ATOM 687 O O . TYR A 1 86 ? 0.247 -7.068 -4.157 1.00 95.50 86 TYR A O 1
ATOM 695 N N . GLU A 1 87 ? 1.281 -7.222 -2.162 1.00 94.12 87 GLU A N 1
ATOM 696 C CA . GLU A 1 87 ? 2.588 -6.742 -2.630 1.00 94.12 87 GLU A CA 1
ATOM 697 C C . GLU A 1 87 ? 3.142 -7.639 -3.747 1.00 94.12 87 GLU A C 1
ATOM 699 O O . GLU A 1 87 ? 3.607 -7.140 -4.775 1.00 94.12 87 GLU A O 1
ATOM 704 N N . LYS A 1 88 ? 3.014 -8.963 -3.606 1.00 94.81 88 LYS A N 1
ATOM 705 C CA . LYS A 1 88 ? 3.406 -9.941 -4.629 1.00 94.81 88 LYS A CA 1
ATOM 706 C C . LYS A 1 88 ? 2.633 -9.760 -5.939 1.00 94.81 88 LYS A C 1
ATOM 708 O O . LYS A 1 88 ? 3.237 -9.739 -7.017 1.00 94.81 88 LYS A O 1
ATOM 713 N N . ASN A 1 89 ? 1.311 -9.610 -5.867 1.00 95.31 89 ASN A N 1
ATOM 714 C CA . ASN A 1 89 ? 0.473 -9.444 -7.055 1.00 95.31 89 ASN A CA 1
ATOM 715 C C . ASN A 1 89 ? 0.759 -8.117 -7.771 1.00 95.31 89 ASN A C 1
ATOM 717 O O . ASN A 1 89 ? 0.928 -8.105 -8.991 1.00 95.31 89 ASN A O 1
ATOM 721 N N . MET A 1 90 ? 0.911 -7.016 -7.029 1.00 95.94 90 MET A N 1
ATOM 722 C CA . MET A 1 90 ? 1.315 -5.723 -7.595 1.00 95.94 90 MET A CA 1
ATOM 723 C C . MET A 1 90 ? 2.703 -5.782 -8.244 1.00 95.94 90 MET A C 1
ATOM 725 O O . MET A 1 90 ? 2.880 -5.298 -9.363 1.00 95.94 90 MET A O 1
ATOM 729 N N . THR A 1 91 ? 3.668 -6.435 -7.587 1.00 94.88 91 THR A N 1
ATOM 730 C CA . THR A 1 91 ? 5.034 -6.620 -8.109 1.00 94.88 91 THR A CA 1
ATOM 731 C C . THR A 1 91 ? 5.039 -7.411 -9.415 1.00 94.88 91 THR A C 1
ATOM 733 O O . THR A 1 91 ? 5.773 -7.079 -10.343 1.00 94.88 91 THR A O 1
ATOM 736 N N . THR A 1 92 ? 4.187 -8.431 -9.529 1.00 96.44 92 THR A N 1
ATOM 737 C CA . THR A 1 92 ? 4.075 -9.245 -10.748 1.00 96.44 92 THR A CA 1
ATOM 738 C C . THR A 1 92 ? 3.636 -8.402 -11.947 1.00 96.44 92 THR A C 1
ATOM 740 O O . THR A 1 92 ? 4.255 -8.460 -13.012 1.00 96.44 92 THR A O 1
ATOM 743 N N . VAL A 1 93 ? 2.604 -7.569 -11.773 1.00 97.19 93 VAL A N 1
ATOM 744 C CA . VAL A 1 93 ? 2.124 -6.670 -12.836 1.00 97.19 93 VAL A CA 1
ATOM 745 C C . VAL A 1 93 ? 3.176 -5.607 -13.175 1.00 97.19 93 VAL A C 1
ATOM 747 O O . VAL A 1 93 ? 3.385 -5.299 -14.353 1.00 97.19 93 VAL A O 1
ATOM 750 N N . LEU A 1 94 ? 3.882 -5.084 -12.167 1.00 94.50 94 LEU A N 1
ATOM 751 C CA . LEU A 1 94 ? 4.968 -4.123 -12.358 1.00 94.50 94 LEU A CA 1
ATOM 752 C C . LEU A 1 94 ? 6.120 -4.711 -13.181 1.00 94.50 94 LEU A C 1
ATOM 754 O O . LEU A 1 94 ? 6.535 -4.096 -14.158 1.00 94.50 94 LEU A O 1
ATOM 758 N N . ASN A 1 95 ? 6.580 -5.920 -12.860 1.00 95.19 95 ASN A N 1
ATOM 759 C CA . ASN A 1 95 ? 7.670 -6.576 -13.586 1.00 95.19 95 ASN A CA 1
ATOM 760 C C . ASN A 1 95 ? 7.338 -6.792 -15.064 1.00 95.19 95 ASN A C 1
ATOM 762 O O . ASN A 1 95 ? 8.168 -6.510 -15.926 1.00 95.19 95 ASN A O 1
ATOM 766 N N . ARG A 1 96 ? 6.106 -7.210 -15.377 1.00 96.00 96 ARG A N 1
ATOM 767 C CA . ARG A 1 96 ? 5.663 -7.344 -16.772 1.00 96.00 96 ARG A CA 1
ATOM 768 C C . ARG A 1 96 ? 5.632 -5.993 -17.497 1.00 96.00 96 ARG A C 1
ATOM 770 O O . ARG A 1 96 ? 5.940 -5.910 -18.681 1.00 96.00 96 ARG A O 1
ATOM 777 N N . THR A 1 97 ? 5.271 -4.927 -16.784 1.00 94.81 97 THR A N 1
ATOM 778 C CA . THR A 1 97 ? 5.286 -3.560 -17.327 1.00 94.81 97 THR A CA 1
ATOM 779 C C . THR A 1 97 ? 6.720 -3.090 -17.595 1.00 94.81 97 THR A C 1
ATOM 781 O O . THR A 1 97 ? 6.987 -2.536 -18.658 1.00 94.81 97 THR A O 1
ATOM 784 N N . HIS A 1 98 ? 7.660 -3.373 -16.686 1.00 95.12 98 HIS A N 1
ATOM 785 C CA . HIS A 1 98 ? 9.086 -3.100 -16.892 1.00 95.12 98 HIS A CA 1
ATOM 786 C C . HIS A 1 98 ? 9.661 -3.869 -18.084 1.00 95.12 98 HIS A C 1
ATOM 788 O O . HIS A 1 98 ? 10.448 -3.310 -18.840 1.00 95.12 98 HIS A O 1
ATOM 794 N N . GLU A 1 99 ? 9.269 -5.128 -18.282 1.00 95.88 99 GLU A N 1
ATOM 795 C CA . GLU A 1 99 ? 9.704 -5.917 -19.438 1.00 95.88 99 GLU A CA 1
ATOM 796 C C . GLU A 1 99 ? 9.212 -5.310 -20.759 1.00 95.88 99 GLU A C 1
ATOM 798 O O . GLU A 1 99 ? 9.988 -5.166 -21.705 1.00 95.88 99 GLU A O 1
ATOM 803 N N . PHE A 1 100 ? 7.947 -4.882 -20.810 1.00 96.19 100 PHE A N 1
ATOM 804 C CA . PHE A 1 100 ? 7.406 -4.190 -21.978 1.00 96.19 100 PHE A CA 1
ATOM 805 C C . PHE A 1 100 ? 8.164 -2.890 -22.277 1.00 96.19 100 PHE A C 1
ATOM 807 O O . PHE A 1 100 ? 8.559 -2.653 -23.420 1.00 96.19 100 PHE A O 1
ATOM 814 N N . GLU A 1 101 ? 8.418 -2.069 -21.256 1.00 96.25 101 GLU A N 1
ATOM 815 C CA . GLU A 1 101 ? 9.156 -0.817 -21.435 1.00 96.25 101 GLU A CA 1
ATOM 816 C C . GLU A 1 101 ? 10.615 -1.064 -21.828 1.00 96.25 101 GLU A C 1
ATOM 818 O O . GLU A 1 101 ? 11.135 -0.369 -22.697 1.00 96.25 101 GLU A O 1
ATOM 823 N N . LYS A 1 102 ? 11.260 -2.105 -21.287 1.00 95.69 102 LYS A N 1
ATOM 824 C CA . LYS A 1 102 ? 12.601 -2.517 -21.717 1.00 95.69 102 LYS A CA 1
ATOM 825 C C . LYS A 1 102 ? 12.638 -2.769 -23.221 1.00 95.69 102 LYS A C 1
ATOM 827 O O . LYS A 1 102 ? 13.498 -2.229 -23.909 1.00 95.69 102 LYS A O 1
ATOM 832 N N . ASN A 1 103 ? 11.689 -3.551 -23.732 1.00 97.19 103 ASN A N 1
ATOM 833 C CA . ASN A 1 103 ? 11.612 -3.860 -25.158 1.00 97.19 103 ASN A CA 1
ATOM 834 C C . ASN A 1 103 ? 11.392 -2.597 -25.997 1.00 97.19 103 ASN A C 1
ATOM 836 O O . ASN A 1 103 ? 12.014 -2.441 -27.047 1.00 97.19 103 ASN A O 1
ATOM 840 N N . ARG A 1 104 ? 10.555 -1.668 -25.519 1.00 97.56 104 ARG A N 1
ATOM 841 C CA . ARG A 1 104 ? 10.360 -0.369 -26.167 1.00 97.56 104 ARG A CA 1
ATOM 842 C C . ARG A 1 104 ? 11.663 0.439 -26.202 1.00 97.56 104 ARG A C 1
ATOM 844 O O . ARG A 1 104 ? 12.023 0.925 -27.269 1.00 97.56 104 ARG A O 1
ATOM 851 N N . LEU A 1 105 ? 12.382 0.567 -25.087 1.00 96.06 105 LEU A N 1
ATOM 852 C CA . LEU A 1 105 ? 13.641 1.321 -25.015 1.00 96.06 105 LEU A CA 1
ATOM 853 C C . LEU A 1 105 ? 14.720 0.744 -25.939 1.00 96.06 105 LEU A C 1
ATOM 855 O O . LEU A 1 105 ? 15.343 1.492 -26.693 1.00 96.06 105 LEU A O 1
ATOM 859 N N . GLU A 1 106 ? 14.894 -0.579 -25.944 1.00 95.88 106 GLU A N 1
ATOM 860 C CA . GLU A 1 106 ? 15.837 -1.242 -26.854 1.00 95.88 106 GLU A CA 1
ATOM 861 C C . GLU A 1 106 ? 15.442 -1.043 -28.325 1.00 95.88 106 GLU A C 1
ATOM 863 O O . GLU A 1 106 ? 16.298 -0.781 -29.169 1.00 95.88 106 GLU A O 1
ATOM 868 N N . PHE A 1 107 ? 14.143 -1.073 -28.640 1.00 97.38 107 PHE A N 1
ATOM 869 C CA . PHE A 1 107 ? 13.653 -0.759 -29.982 1.00 97.38 107 PHE A CA 1
ATOM 870 C C . PHE A 1 107 ? 13.983 0.680 -30.403 1.00 97.38 107 PHE A C 1
ATOM 872 O O . PHE A 1 107 ? 14.478 0.893 -31.509 1.00 97.38 107 PHE A O 1
ATOM 879 N N . PHE A 1 108 ? 13.760 1.672 -29.534 1.00 96.25 108 PHE A N 1
ATOM 880 C CA . PHE A 1 108 ? 14.135 3.062 -29.824 1.00 96.25 108 PHE A CA 1
ATOM 881 C C . PHE A 1 108 ? 15.643 3.205 -30.036 1.00 96.25 108 PHE A C 1
ATOM 883 O O . PHE A 1 108 ? 16.065 3.883 -30.972 1.00 96.25 108 PHE A O 1
ATOM 890 N N . LYS A 1 109 ? 16.457 2.537 -29.211 1.00 94.25 109 LYS A N 1
ATOM 891 C CA . LYS A 1 109 ? 17.915 2.522 -29.367 1.00 94.25 109 LYS A CA 1
ATOM 892 C C . LYS A 1 109 ? 18.321 1.999 -30.745 1.00 94.25 109 LYS A C 1
ATOM 894 O O . LYS A 1 109 ? 19.077 2.681 -31.434 1.00 94.25 109 LYS A O 1
ATOM 899 N N . GLN A 1 110 ? 17.785 0.851 -31.163 1.00 95.62 110 GLN A N 1
ATOM 900 C CA . GLN A 1 110 ? 18.077 0.277 -32.478 1.00 95.62 110 GLN A CA 1
ATOM 901 C C . GLN A 1 110 ? 17.601 1.191 -33.616 1.00 95.62 110 GLN A C 1
ATOM 903 O O . GLN A 1 110 ? 18.360 1.469 -34.538 1.00 95.62 110 GLN A O 1
ATOM 908 N N . MET A 1 111 ? 16.386 1.740 -33.523 1.00 95.62 111 MET A N 1
ATOM 909 C CA . MET A 1 111 ? 15.856 2.668 -34.529 1.00 95.62 111 MET A CA 1
ATOM 910 C C . MET A 1 111 ? 16.766 3.892 -34.714 1.00 95.62 111 MET A C 1
ATOM 912 O O . MET A 1 111 ? 17.031 4.313 -35.839 1.00 95.62 111 MET A O 1
ATOM 916 N N . PHE A 1 112 ? 17.270 4.467 -33.618 1.00 93.38 112 PHE A N 1
ATOM 917 C CA . PHE A 1 112 ? 18.188 5.602 -33.686 1.00 93.38 112 PHE A CA 1
ATOM 918 C C . PHE A 1 112 ? 19.545 5.235 -34.298 1.00 93.38 112 PHE A C 1
ATOM 920 O O . PHE A 1 112 ? 20.125 6.062 -35.005 1.00 93.38 112 PHE A O 1
ATOM 927 N N . GLN A 1 113 ? 20.035 4.014 -34.071 1.00 90.56 113 GLN A N 1
ATOM 928 C CA . GLN A 1 113 ? 21.234 3.501 -34.742 1.00 90.56 113 GLN A CA 1
ATOM 929 C C . GLN A 1 113 ? 21.006 3.364 -36.252 1.00 90.56 113 GLN A C 1
ATOM 931 O O . GLN A 1 113 ? 21.810 3.868 -37.034 1.00 90.56 113 GLN A O 1
ATOM 936 N N . ASP A 1 114 ? 19.877 2.788 -36.665 1.00 92.06 114 ASP A N 1
ATOM 937 C CA . ASP A 1 114 ? 19.544 2.605 -38.081 1.00 92.06 114 ASP A CA 1
ATOM 938 C C . ASP A 1 114 ? 19.402 3.955 -38.809 1.00 92.06 114 ASP A C 1
ATOM 940 O O . ASP A 1 114 ? 19.909 4.137 -39.921 1.00 92.06 114 ASP A O 1
ATOM 944 N N . TYR A 1 115 ? 18.765 4.944 -38.168 1.00 89.31 115 TYR A N 1
ATOM 945 C CA . TYR A 1 115 ? 18.671 6.301 -38.710 1.00 89.31 115 TYR A CA 1
ATOM 946 C C . TYR A 1 115 ? 20.033 6.963 -38.848 1.00 89.31 115 TYR A C 1
ATOM 948 O O . TYR A 1 115 ? 20.328 7.523 -39.907 1.00 89.31 115 TYR A O 1
ATOM 956 N N . HIS A 1 116 ? 20.881 6.861 -37.828 1.00 85.88 116 HIS A N 1
ATOM 957 C CA . HIS A 1 116 ? 22.250 7.342 -37.912 1.00 85.88 116 HIS A CA 1
ATOM 958 C C . HIS A 1 116 ? 22.992 6.692 -39.095 1.00 85.88 116 HIS A C 1
ATOM 960 O O . HIS A 1 116 ? 23.530 7.380 -39.962 1.00 85.88 116 HIS A O 1
ATOM 966 N N . ASP A 1 117 ? 22.949 5.372 -39.223 1.00 84.62 117 ASP A N 1
ATOM 967 C CA . ASP A 1 117 ? 23.654 4.670 -40.300 1.00 84.62 117 ASP A CA 1
ATOM 968 C C . ASP A 1 117 ? 23.071 4.939 -41.697 1.00 84.62 117 ASP A C 1
ATOM 970 O O . ASP A 1 117 ? 23.756 4.759 -42.707 1.00 84.62 117 ASP A O 1
ATOM 974 N N . SER A 1 118 ? 21.819 5.389 -41.792 1.00 83.81 118 SER A N 1
ATOM 975 C CA . SER A 1 118 ? 21.220 5.844 -43.051 1.00 83.81 118 SER A CA 1
ATOM 976 C C . SER A 1 118 ? 21.648 7.267 -43.438 1.00 83.81 118 SER A C 1
ATOM 978 O O . SER A 1 118 ? 21.948 7.515 -44.606 1.00 83.81 118 SER A O 1
ATOM 980 N N . LEU A 1 119 ? 21.739 8.183 -42.467 1.00 79.00 119 LEU A N 1
ATOM 981 C CA . LEU A 1 119 ? 22.026 9.603 -42.692 1.00 79.00 119 LEU A CA 1
ATOM 982 C C . LEU A 1 119 ? 23.517 9.877 -42.924 1.00 79.00 119 LEU A C 1
ATOM 984 O O . LEU A 1 119 ? 23.872 10.723 -43.740 1.00 79.00 119 LEU A O 1
ATOM 988 N N . PHE A 1 120 ? 24.403 9.143 -42.248 1.00 67.38 120 PHE A N 1
ATOM 989 C CA . PHE A 1 120 ? 25.847 9.409 -42.257 1.00 67.38 120 PHE A CA 1
ATOM 990 C C . PHE A 1 120 ? 26.637 8.604 -43.314 1.00 67.38 120 PHE A C 1
ATOM 992 O O . PHE A 1 120 ? 27.864 8.515 -43.242 1.00 67.38 120 PHE A O 1
ATOM 999 N N . ARG A 1 121 ? 25.970 8.042 -44.339 1.00 63.19 121 ARG A N 1
ATOM 1000 C CA . ARG A 1 121 ? 26.641 7.400 -45.499 1.00 63.19 121 ARG A CA 1
ATOM 1001 C C . ARG A 1 121 ? 27.372 8.385 -46.408 1.00 63.19 121 ARG A C 1
ATOM 1003 O O . ARG A 1 121 ? 28.279 7.978 -47.127 1.00 63.19 121 ARG A O 1
ATOM 1010 N N . ILE A 1 122 ? 27.002 9.663 -46.376 1.00 62.41 122 ILE A N 1
ATOM 1011 C CA . ILE A 1 122 ? 27.669 10.732 -47.122 1.00 62.41 122 ILE A CA 1
ATOM 1012 C C . ILE A 1 122 ? 28.410 11.572 -46.082 1.00 62.41 122 ILE A C 1
ATOM 1014 O O . ILE A 1 122 ? 27.779 12.271 -45.295 1.00 62.41 122 ILE A O 1
ATOM 1018 N N . LYS A 1 123 ? 29.739 11.426 -46.020 1.00 61.91 123 LYS A N 1
ATOM 1019 C CA . LYS A 1 123 ? 30.611 12.009 -44.989 1.00 61.91 123 LYS A CA 1
ATOM 1020 C C . LYS A 1 123 ? 31.260 13.321 -45.455 1.00 61.91 123 LYS A C 1
ATOM 1022 O O . LYS A 1 123 ? 32.336 13.271 -46.048 1.00 61.91 123 LYS A O 1
ATOM 1027 N N . PRO A 1 124 ? 30.685 14.501 -45.187 1.00 63.50 124 PRO A N 1
ATOM 1028 C CA . PRO A 1 124 ? 31.482 15.716 -45.119 1.00 63.50 124 PRO A CA 1
ATOM 1029 C C . PRO A 1 124 ? 32.238 15.747 -43.773 1.00 63.50 124 PRO A C 1
ATOM 1031 O O . PRO A 1 124 ? 31.693 15.377 -42.731 1.00 63.50 124 PRO A O 1
ATOM 1034 N N . GLU A 1 125 ? 33.507 16.169 -43.788 1.00 63.72 125 GLU A N 1
ATOM 1035 C CA . GLU A 1 125 ? 34.428 16.175 -42.627 1.00 63.72 125 GLU A CA 1
ATOM 1036 C C . GLU A 1 125 ? 33.872 16.874 -41.371 1.00 63.72 125 GLU A C 1
ATOM 1038 O O . GLU A 1 125 ? 34.284 16.575 -40.251 1.00 63.72 125 GLU A O 1
ATOM 1043 N N . ASN A 1 126 ? 32.898 17.773 -41.523 1.00 66.56 126 ASN A N 1
ATOM 1044 C CA . ASN A 1 126 ? 32.270 18.508 -40.425 1.00 66.56 126 ASN A CA 1
ATOM 1045 C C . ASN A 1 126 ? 31.256 17.689 -39.594 1.00 66.56 126 ASN A C 1
ATOM 1047 O O . ASN A 1 126 ? 30.830 18.166 -38.542 1.00 66.56 126 ASN A O 1
ATOM 1051 N N . LEU A 1 127 ? 30.874 16.476 -40.020 1.00 70.62 127 LEU A N 1
ATOM 1052 C CA . LEU A 1 127 ? 29.874 15.634 -39.339 1.00 70.62 127 LEU A CA 1
ATOM 1053 C C . LEU A 1 127 ? 30.461 14.473 -38.510 1.00 7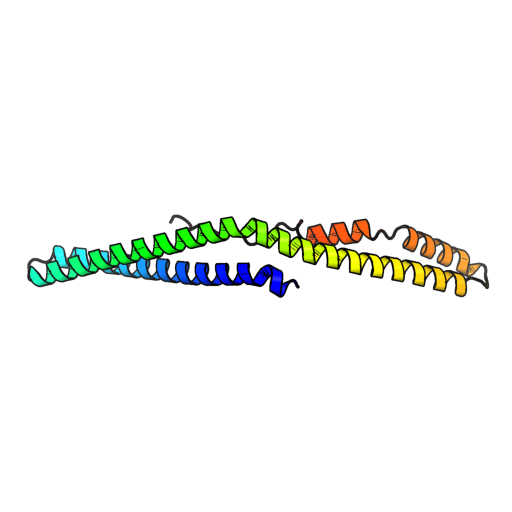0.62 127 LEU A C 1
ATOM 1055 O O . LEU A 1 127 ? 29.740 13.874 -37.711 1.00 70.62 127 LEU A O 1
ATOM 1059 N N . GLU A 1 128 ? 31.760 14.180 -38.623 1.00 78.56 128 GLU A N 1
ATOM 1060 C CA . GLU A 1 128 ? 32.416 13.057 -37.919 1.00 78.56 128 GLU A CA 1
ATOM 1061 C C . GLU A 1 128 ? 32.358 13.183 -36.389 1.00 78.56 128 GLU A C 1
ATOM 1063 O O . GLU A 1 128 ? 32.069 12.213 -35.680 1.00 78.56 128 GLU A O 1
ATOM 1068 N N . LYS A 1 129 ? 32.562 14.397 -35.861 1.00 82.00 129 LYS A N 1
ATOM 1069 C CA . LYS A 1 129 ? 32.469 14.643 -34.416 1.00 82.00 129 LYS A CA 1
ATOM 1070 C C . LYS A 1 129 ? 31.042 14.433 -33.901 1.00 82.00 129 LYS A C 1
ATOM 1072 O O . LYS A 1 129 ? 30.861 13.777 -32.882 1.00 82.00 129 LYS A O 1
ATOM 1077 N N . ALA A 1 130 ? 30.038 14.947 -34.616 1.00 81.19 130 ALA A N 1
ATOM 1078 C CA . ALA A 1 130 ? 28.631 14.794 -34.241 1.00 81.19 130 ALA A CA 1
ATOM 1079 C C . ALA A 1 130 ? 28.179 13.321 -34.281 1.00 81.19 130 ALA A C 1
ATOM 1081 O O . ALA A 1 130 ? 27.519 12.861 -33.354 1.00 81.19 130 ALA A O 1
ATOM 1082 N N . SER A 1 131 ? 28.604 12.572 -35.305 1.00 81.69 131 SER A N 1
ATOM 1083 C CA . SER A 1 131 ? 28.411 11.117 -35.419 1.00 81.69 131 SER A CA 1
ATOM 1084 C C . SER A 1 131 ? 29.040 10.363 -34.239 1.00 81.69 131 SER A C 1
ATOM 1086 O O . SER A 1 131 ? 28.387 9.553 -33.579 1.00 81.69 131 SER A O 1
ATOM 1088 N N . THR A 1 132 ? 30.291 10.688 -33.898 1.00 85.94 132 THR A N 1
ATOM 1089 C CA . THR A 1 132 ? 31.005 10.069 -32.769 1.00 85.94 132 THR A CA 1
ATOM 1090 C C . THR A 1 132 ? 30.323 10.351 -31.429 1.00 85.94 132 THR A C 1
ATOM 1092 O O . THR A 1 132 ? 30.139 9.434 -30.626 1.00 85.94 132 THR A O 1
ATOM 1095 N N . ASP A 1 133 ? 29.937 11.604 -31.181 1.00 87.00 133 ASP A N 1
ATOM 1096 C CA . ASP A 1 133 ? 29.267 12.003 -29.942 1.00 87.00 133 ASP A CA 1
ATOM 1097 C C . ASP A 1 133 ? 27.886 11.328 -29.817 1.00 87.00 133 ASP A C 1
ATOM 1099 O O . ASP A 1 133 ? 27.532 10.844 -28.740 1.00 87.00 133 ASP A O 1
ATOM 1103 N N . PHE A 1 134 ? 27.139 11.205 -30.922 1.00 85.38 134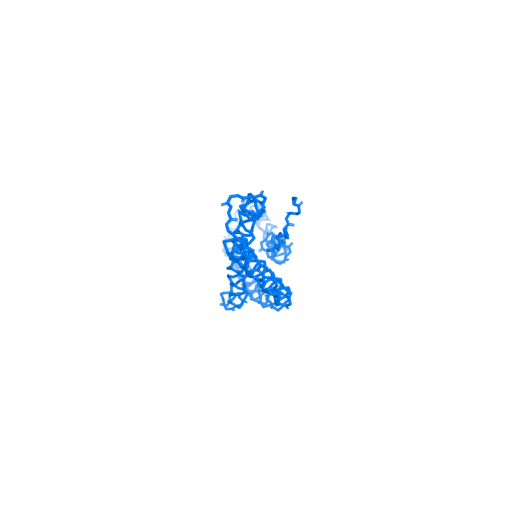 PHE A N 1
ATOM 1104 C CA . PHE A 1 134 ? 25.846 10.515 -30.953 1.00 85.38 134 PHE A CA 1
ATOM 1105 C C . PHE A 1 134 ? 25.968 9.016 -30.648 1.00 85.38 134 PHE A C 1
ATOM 1107 O O . PHE A 1 134 ? 25.221 8.492 -29.819 1.00 85.38 134 PHE A O 1
ATOM 1114 N N . LYS A 1 135 ? 26.945 8.324 -31.253 1.00 85.81 135 LYS A N 1
ATOM 1115 C CA . LYS A 1 135 ? 27.210 6.905 -30.958 1.00 85.81 135 LYS A CA 1
ATOM 1116 C C . LYS A 1 135 ? 27.540 6.685 -29.487 1.00 85.81 135 LYS A C 1
ATOM 1118 O O . LYS A 1 135 ? 26.938 5.818 -28.859 1.00 85.81 135 LYS A O 1
ATOM 1123 N N . LYS A 1 136 ? 28.419 7.514 -28.914 1.00 91.44 136 LYS A N 1
ATOM 1124 C CA . LYS A 1 136 ? 28.764 7.442 -27.485 1.00 91.44 136 LYS A CA 1
ATOM 1125 C C . LYS A 1 136 ? 27.543 7.634 -26.586 1.00 91.44 136 LYS A C 1
ATOM 1127 O O . LYS A 1 136 ? 27.386 6.899 -25.612 1.00 91.44 136 LYS A O 1
ATOM 1132 N N . ALA A 1 137 ? 26.670 8.590 -26.907 1.00 90.06 137 ALA A N 1
ATOM 1133 C CA . ALA A 1 137 ? 25.434 8.805 -26.159 1.00 90.06 137 ALA A CA 1
ATOM 1134 C C . ALA A 1 137 ? 24.530 7.557 -26.182 1.00 90.06 137 ALA A C 1
ATOM 1136 O O . ALA A 1 137 ? 24.088 7.101 -25.126 1.00 90.06 137 ALA A O 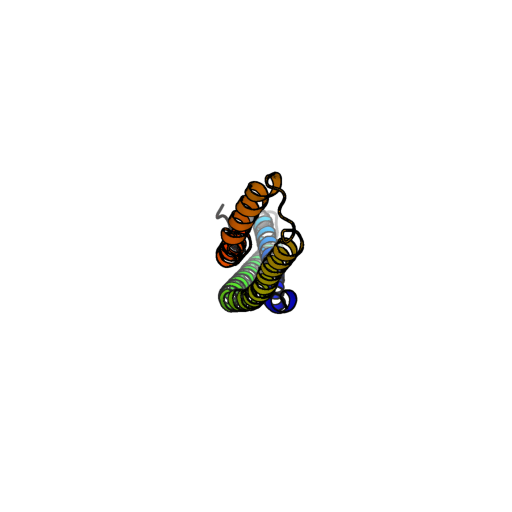1
ATOM 1137 N N . LEU A 1 138 ? 24.320 6.944 -27.352 1.00 87.94 138 LEU A N 1
ATOM 1138 C CA . LEU A 1 138 ? 23.539 5.706 -27.475 1.00 87.94 138 LEU A CA 1
ATOM 1139 C C . LEU A 1 138 ? 24.176 4.512 -26.751 1.00 87.94 138 LEU A C 1
ATOM 1141 O O . LEU A 1 138 ? 23.473 3.724 -26.120 1.00 87.94 138 LEU A O 1
ATOM 1145 N N . GLU A 1 139 ? 25.498 4.365 -26.823 1.00 89.38 139 GLU A N 1
ATOM 1146 C CA . GLU A 1 139 ? 26.230 3.303 -26.122 1.00 89.38 139 GLU A CA 1
ATOM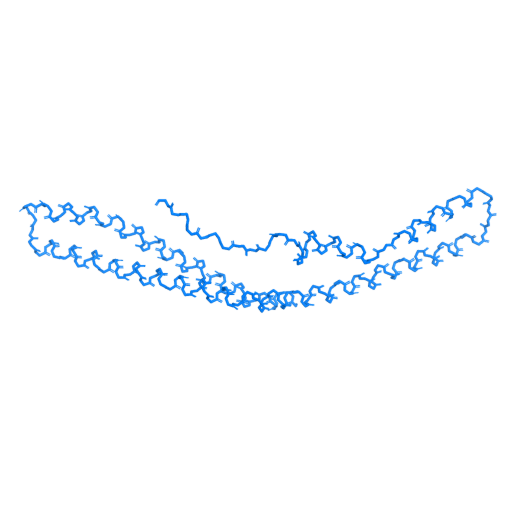 1147 C C . GLU A 1 139 ? 26.124 3.446 -24.601 1.00 89.38 139 GLU A C 1
ATOM 1149 O O . GLU A 1 139 ? 26.001 2.447 -23.894 1.00 89.38 139 GLU A O 1
ATOM 1154 N N . SER A 1 140 ? 26.107 4.685 -24.099 1.00 90.25 140 SER A N 1
ATOM 1155 C CA . SER A 1 140 ? 25.929 4.968 -22.673 1.00 90.25 140 SER A CA 1
ATOM 1156 C C . SER A 1 140 ? 24.518 4.681 -22.147 1.00 90.25 140 SER A C 1
ATOM 1158 O O . SER A 1 140 ? 24.354 4.506 -20.937 1.00 90.25 140 SER A O 1
ATOM 1160 N N . HIS A 1 141 ? 23.510 4.589 -23.026 1.00 88.62 141 HIS A N 1
ATOM 1161 C CA . HIS A 1 141 ? 22.145 4.251 -22.627 1.00 88.62 141 HIS A CA 1
ATOM 1162 C C . HIS A 1 141 ? 22.058 2.804 -22.130 1.00 88.62 141 HIS A C 1
ATOM 1164 O O . HIS A 1 141 ? 22.509 1.864 -22.797 1.00 88.62 141 HIS A O 1
ATOM 1170 N N . ASN A 1 142 ? 21.433 2.631 -20.963 1.00 91.19 142 ASN A N 1
ATOM 1171 C CA . ASN A 1 142 ? 21.323 1.355 -20.276 1.00 91.19 142 ASN A CA 1
ATOM 1172 C C . ASN A 1 142 ? 19.917 1.182 -19.687 1.00 91.19 142 ASN A C 1
ATOM 1174 O O . ASN A 1 142 ? 19.627 1.659 -18.589 1.00 91.19 142 ASN A O 1
ATOM 1178 N N . SER A 1 143 ? 19.085 0.412 -20.386 1.00 89.75 143 SER A N 1
ATOM 1179 C CA . SER A 1 143 ? 17.707 0.108 -19.987 1.00 89.75 143 SER A CA 1
ATOM 1180 C C . SER A 1 143 ? 17.602 -0.509 -18.587 1.00 89.75 143 SER A C 1
ATOM 1182 O O . SER A 1 143 ? 16.667 -0.222 -17.846 1.00 89.75 143 SER A O 1
ATOM 1184 N N . THR A 1 144 ? 18.588 -1.311 -18.171 1.00 90.62 144 THR A N 1
ATOM 1185 C CA . THR A 1 144 ? 18.616 -1.907 -16.823 1.00 90.62 144 THR A CA 1
ATOM 1186 C C . THR A 1 144 ? 18.785 -0.843 -15.741 1.00 90.62 144 THR A C 1
ATOM 1188 O O . THR A 1 144 ? 18.113 -0.910 -14.714 1.00 90.62 144 THR A O 1
ATOM 1191 N N . LYS A 1 145 ? 19.661 0.147 -15.959 1.00 91.88 145 LYS A N 1
ATOM 1192 C CA . LYS A 1 145 ? 19.853 1.257 -15.014 1.00 91.88 145 LYS A CA 1
ATOM 1193 C C . LYS A 1 145 ? 18.614 2.141 -14.936 1.00 91.88 145 LYS A C 1
ATOM 1195 O O . LYS A 1 145 ? 18.222 2.507 -13.831 1.00 91.88 145 LYS A O 1
ATOM 1200 N N . ASP A 1 146 ? 17.984 2.420 -16.070 1.00 90.00 146 ASP A N 1
ATOM 1201 C CA . ASP A 1 146 ? 16.794 3.271 -16.123 1.00 90.00 146 ASP A CA 1
ATOM 1202 C C . ASP A 1 146 ? 15.605 2.603 -15.418 1.00 90.00 146 ASP A C 1
ATOM 1204 O O . ASP A 1 146 ? 14.941 3.227 -14.592 1.00 90.00 146 ASP A O 1
ATOM 1208 N N . ILE A 1 147 ? 15.400 1.299 -15.643 1.00 91.00 147 ILE A N 1
ATOM 1209 C CA . ILE A 1 147 ? 14.385 0.510 -14.927 1.00 91.00 147 ILE A CA 1
ATOM 1210 C C . ILE A 1 147 ? 14.703 0.435 -13.432 1.00 91.00 147 ILE A C 1
ATOM 1212 O O . ILE A 1 147 ? 13.800 0.567 -12.609 1.00 91.00 147 ILE A O 1
ATOM 1216 N N . ALA A 1 148 ? 15.969 0.240 -13.054 1.00 90.12 148 ALA A N 1
ATOM 1217 C CA . ALA A 1 148 ? 16.362 0.199 -11.648 1.00 90.12 148 ALA A CA 1
ATOM 1218 C C . ALA A 1 148 ? 16.097 1.538 -10.941 1.00 90.12 148 ALA A C 1
ATOM 1220 O O . ALA A 1 148 ? 15.564 1.542 -9.832 1.00 90.12 148 ALA A O 1
ATOM 1221 N N . TRP A 1 149 ? 16.417 2.660 -11.593 1.00 90.81 149 TRP A N 1
ATOM 1222 C CA . TRP A 1 149 ? 16.127 4.005 -11.094 1.00 90.81 149 TRP A CA 1
ATOM 1223 C C . TRP A 1 149 ? 14.621 4.272 -10.993 1.00 90.81 149 TRP A C 1
ATOM 1225 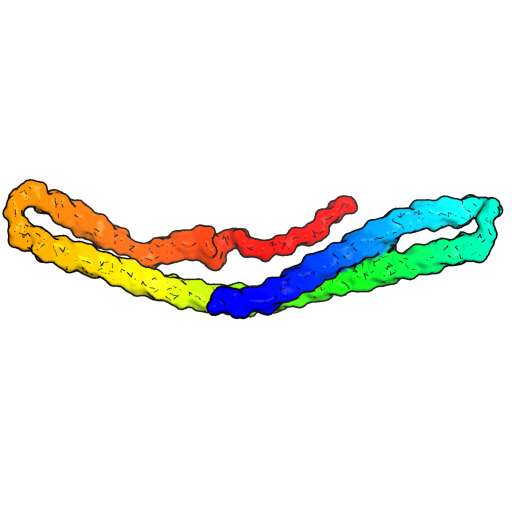O O . TRP A 1 149 ? 14.141 4.788 -9.983 1.00 90.81 149 TRP A O 1
ATOM 1235 N N . TRP A 1 150 ? 13.848 3.877 -12.005 1.00 87.81 150 TRP A N 1
ATOM 1236 C CA . TRP A 1 150 ? 12.394 4.001 -11.957 1.00 87.81 150 TRP A CA 1
ATOM 1237 C C . TRP A 1 150 ? 11.807 3.170 -10.813 1.00 87.81 150 TRP A C 1
ATOM 1239 O O . TRP A 1 150 ? 10.991 3.662 -10.036 1.00 87.81 150 TRP A O 1
ATOM 1249 N N . ASN A 1 151 ? 12.260 1.924 -10.657 1.00 85.00 151 ASN A N 1
ATOM 1250 C CA . ASN A 1 151 ? 11.770 1.027 -9.619 1.00 85.00 151 ASN A CA 1
ATOM 1251 C C . ASN A 1 151 ? 12.135 1.496 -8.203 1.00 85.00 151 ASN A C 1
ATOM 1253 O O . ASN A 1 151 ? 11.344 1.302 -7.280 1.00 85.00 151 ASN A O 1
ATOM 1257 N N . SER A 1 152 ? 13.305 2.112 -8.010 1.00 87.12 152 SER A N 1
ATOM 1258 C CA . SER A 1 152 ? 13.664 2.700 -6.714 1.00 87.12 152 SER A CA 1
ATOM 1259 C C . SER A 1 152 ? 12.853 3.958 -6.403 1.00 87.12 152 SER A C 1
ATOM 1261 O O . SER A 1 152 ? 12.549 4.214 -5.241 1.00 87.12 152 SER A O 1
ATOM 1263 N N . THR A 1 153 ? 12.467 4.719 -7.427 1.00 84.00 153 THR A N 1
ATOM 1264 C CA . THR A 1 153 ? 11.757 5.992 -7.252 1.00 84.00 153 THR A CA 1
ATOM 1265 C C . THR A 1 153 ? 10.245 5.799 -7.103 1.00 84.00 153 THR A C 1
ATOM 1267 O O . THR A 1 153 ? 9.632 6.391 -6.219 1.00 84.00 153 THR A O 1
ATOM 1270 N N . TYR A 1 154 ? 9.643 4.951 -7.938 1.00 82.06 154 TYR A N 1
ATOM 1271 C CA . TYR A 1 154 ? 8.187 4.796 -8.060 1.00 82.06 154 TYR A CA 1
ATOM 1272 C C . TYR A 1 154 ? 7.698 3.349 -7.930 1.00 82.06 154 TYR A C 1
ATOM 1274 O O . TYR A 1 154 ? 6.493 3.106 -7.900 1.00 82.06 154 TYR A O 1
ATOM 1282 N N . GLY A 1 155 ? 8.612 2.380 -7.896 1.00 81.50 155 GLY A N 1
ATOM 1283 C CA . GLY A 1 155 ? 8.289 0.960 -7.822 1.00 81.50 155 GLY A CA 1
ATOM 1284 C C . GLY A 1 155 ? 8.391 0.391 -6.410 1.00 81.50 155 GLY A C 1
ATOM 1285 O O . GLY A 1 155 ? 8.256 1.092 -5.404 1.00 81.50 155 GLY A O 1
ATOM 1286 N N . THR A 1 156 ? 8.660 -0.911 -6.337 1.00 80.12 156 THR A N 1
ATOM 1287 C CA . THR A 1 156 ? 8.721 -1.669 -5.075 1.00 80.12 156 THR A CA 1
ATOM 1288 C C . THR A 1 156 ? 9.903 -1.286 -4.188 1.00 80.12 156 THR A C 1
ATOM 1290 O O . THR A 1 156 ? 9.901 -1.606 -3.004 1.00 80.12 156 THR A O 1
ATOM 1293 N N . GLY A 1 157 ? 10.906 -0.601 -4.745 1.00 75.62 157 GLY A N 1
ATOM 1294 C CA . GLY A 1 157 ? 12.047 -0.075 -3.997 1.00 75.62 157 GLY A CA 1
ATOM 1295 C C . GLY A 1 157 ? 11.780 1.267 -3.311 1.00 75.62 157 GLY A C 1
ATOM 1296 O O . GLY A 1 157 ? 12.630 1.723 -2.549 1.00 75.62 157 GLY A O 1
ATOM 1297 N N . SER A 1 158 ? 10.630 1.903 -3.563 1.00 78.12 158 SER A N 1
ATOM 1298 C CA . SER A 1 158 ? 10.277 3.174 -2.930 1.00 78.12 158 SER A CA 1
ATOM 1299 C C . SER A 1 158 ? 9.828 2.969 -1.474 1.00 78.12 158 SER A C 1
ATOM 1301 O O . SER A 1 158 ? 9.137 2.009 -1.135 1.00 78.12 158 SER A O 1
ATOM 1303 N N . SER A 1 159 ? 10.192 3.891 -0.579 1.00 65.62 159 SER A N 1
ATOM 1304 C CA . SER A 1 159 ? 9.804 3.852 0.844 1.00 65.62 159 SER A CA 1
ATOM 1305 C C . SER A 1 159 ? 8.327 4.205 1.100 1.00 65.62 159 SER A C 1
ATOM 1307 O O . SER A 1 159 ? 7.887 4.199 2.251 1.00 65.62 159 SER A O 1
ATOM 1309 N N . ALA A 1 160 ? 7.555 4.484 0.044 1.00 59.38 160 ALA A N 1
ATOM 1310 C CA . ALA A 1 160 ? 6.206 5.053 0.070 1.00 59.38 160 ALA A CA 1
ATOM 1311 C C . ALA A 1 160 ? 5.070 4.009 0.107 1.00 59.38 160 ALA A C 1
ATOM 1313 O O . ALA A 1 160 ? 3.951 4.280 -0.328 1.00 59.38 160 ALA A O 1
ATOM 1314 N N . GLY A 1 161 ? 5.329 2.803 0.615 1.00 59.53 161 GLY A N 1
ATOM 1315 C CA . GLY A 1 161 ? 4.252 1.846 0.871 1.00 59.53 161 GLY A CA 1
ATOM 1316 C C . GLY A 1 161 ? 3.327 2.356 1.990 1.00 59.53 161 GLY A C 1
ATOM 1317 O O . GLY A 1 161 ? 3.841 2.858 2.993 1.00 59.53 161 GLY A O 1
ATOM 1318 N N . PRO A 1 162 ? 1.990 2.219 1.877 1.00 50.78 162 PRO A N 1
ATOM 1319 C CA . PRO A 1 162 ? 1.076 2.618 2.942 1.00 50.78 162 PRO A CA 1
ATOM 1320 C C . PRO A 1 162 ? 1.432 1.884 4.240 1.00 50.78 162 PRO A C 1
ATOM 1322 O O . PRO A 1 162 ? 1.490 0.652 4.293 1.00 50.78 162 PRO A O 1
ATOM 1325 N N . LYS A 1 163 ? 1.706 2.656 5.291 1.00 54.25 163 LYS A N 1
ATOM 1326 C CA . LYS A 1 163 ? 1.878 2.165 6.658 1.00 54.25 163 LYS A CA 1
ATOM 1327 C C . LYS A 1 163 ? 0.698 2.665 7.471 1.00 54.25 163 LYS A C 1
ATOM 1329 O O . LYS A 1 163 ? 0.365 3.843 7.415 1.00 54.25 163 LYS A O 1
ATOM 1334 N N . PHE A 1 164 ? 0.061 1.759 8.200 1.00 52.88 164 PHE A N 1
ATOM 1335 C CA . PHE A 1 164 ? -0.956 2.150 9.158 1.00 52.88 164 PHE A CA 1
ATOM 1336 C C . PHE A 1 164 ? -0.272 2.856 10.333 1.00 52.88 164 PHE A C 1
ATOM 1338 O O . PHE A 1 164 ? 0.585 2.269 10.996 1.00 52.88 164 PHE A O 1
ATOM 1345 N N . GLU A 1 165 ? -0.626 4.115 10.575 1.00 55.03 165 GLU A N 1
ATOM 1346 C CA . GLU A 1 165 ? -0.251 4.818 11.797 1.00 55.03 165 GLU A CA 1
ATOM 1347 C C . GLU A 1 165 ? -1.174 4.328 12.919 1.00 55.03 165 GLU A C 1
ATOM 1349 O O . GLU A 1 165 ? -2.373 4.621 12.940 1.00 55.03 165 GLU A O 1
ATOM 1354 N N . GLY A 1 166 ? -0.620 3.507 13.817 1.00 55.28 166 GLY A N 1
ATOM 1355 C CA . GLY A 1 166 ? -1.293 3.109 15.050 1.00 55.28 166 GLY A CA 1
ATOM 1356 C C . GLY A 1 166 ? -1.669 4.333 15.885 1.00 55.28 166 GLY A C 1
ATOM 1357 O O . GLY A 1 166 ? -1.006 5.367 15.814 1.00 55.28 166 GLY A O 1
ATOM 1358 N N . THR A 1 167 ? -2.746 4.213 16.661 1.00 48.06 167 THR A N 1
ATOM 1359 C CA . THR A 1 167 ? -3.237 5.252 17.576 1.00 48.06 167 THR A CA 1
ATOM 1360 C C . THR A 1 167 ? -2.094 5.881 18.367 1.00 48.06 167 THR A C 1
ATOM 1362 O O . THR A 1 167 ? -1.371 5.191 19.086 1.00 48.06 167 THR A O 1
ATOM 1365 N N . ILE A 1 168 ? -1.955 7.203 18.238 1.00 43.19 168 ILE A N 1
ATOM 1366 C CA . ILE A 1 168 ? -1.146 8.016 19.141 1.00 43.19 168 ILE A CA 1
ATOM 1367 C C . ILE A 1 168 ? -1.783 7.846 20.520 1.00 43.19 168 ILE A C 1
ATOM 1369 O O . ILE A 1 168 ? -2.914 8.278 20.733 1.00 43.19 168 ILE A O 1
ATOM 1373 N N . ASN A 1 169 ? -1.085 7.165 21.428 1.00 41.16 169 ASN A N 1
ATOM 1374 C CA . ASN A 1 169 ? -1.442 7.177 22.840 1.00 41.16 169 ASN A CA 1
ATOM 1375 C C . ASN A 1 169 ? -1.262 8.618 23.335 1.00 41.16 169 ASN A C 1
ATOM 1377 O O . ASN A 1 169 ? -0.133 9.052 23.567 1.00 41.16 169 ASN A O 1
ATOM 1381 N N . THR A 1 170 ? -2.365 9.358 23.411 1.00 39.09 170 THR A N 1
ATOM 1382 C CA . THR A 1 170 ? -2.489 10.604 24.179 1.00 39.09 170 THR A CA 1
ATOM 1383 C C . THR A 1 170 ? -2.842 10.295 25.618 1.00 39.09 170 THR A C 1
ATOM 1385 O O . THR A 1 170 ? -3.780 9.484 25.803 1.00 39.09 170 THR A O 1
#

Organism: NCBI:txid1234261

pLDDT: mean 88.52, std 12.63, range [39.09, 98.0]

Foldseek 3Di:
DLCVLCVVLVVLVVQLVVLVVQLVVLVVVLVVLVVVLVVQVPDPPHDPVVNVVSVVVSVVSVVSNVVSVVSSVVSVVVSVVCVVSSLVSNVVVLVVVLVVVLVVLVVVLVVLVVVLVVPCPPDDPVCPVVSVVSVVVSVPDDSVVVSVVCCCPPNPVDPPDDDDDPDDPD

Secondary structure (DSSP, 8-state):
-HHHHHHHHHHHHHHHHHHHHHHHHHHHHHHHHHHHHHHHHH-TTS-HHHHHHHHHHHHHHHHHHHHHHHHHHHHHHHHHHHHHHHHHHHHHHHHHHHHHHHHHHHHHHHHHHHHHHHHTTS--GGGHHHHHHHHHHHHH--HHHHHHHHHHHHSTTSS-----------